Protein AF-A0A920F1K7-F1 (afdb_monomer)

Foldseek 3Di:
DADQLFDFDKDKDWDWDWDQDPNDIDIDIDIDIDGHHCQVVDDVSDDDFDKDKDWDDDPQQKIKMKIKTPWDDDPQKTKIKTKIWIKHFPVVVVPPSVPDPDTDIDIDMDMDMDMDGRPVVVPPPPD

Secondary structure (DSSP, 8-state):
--STTSPSS-EEEEEEEEEEETTEEEEEEEEEEE---STTTSGGGS-----EEEEEE-STTEEEEEEEEEEEEETTEEEEEEEEEEEEE-GGGGGGGGGSS---EEEEEEEEEEEEE-TTTSSTT--

Mean predicted aligned error: 11.22 Å

pLDDT: mean 81.96, std 12.65, range [38.66, 97.12]

Structure (mmCIF, N/CA/C/O backbone):
data_AF-A0A920F1K7-F1
#
_entry.id   AF-A0A920F1K7-F1
#
loop_
_atom_site.group_PDB
_atom_site.id
_atom_site.type_symbol
_atom_site.label_atom_id
_atom_site.label_alt_id
_atom_site.label_comp_id
_atom_site.label_asym_id
_atom_site.label_entity_id
_atom_site.label_seq_id
_atom_site.pdbx_PDB_ins_code
_atom_site.Cartn_x
_atom_site.Cartn_y
_atom_site.Cartn_z
_atom_site.occupancy
_atom_site.B_iso_or_equiv
_atom_site.auth_seq_id
_atom_site.auth_comp_id
_atom_si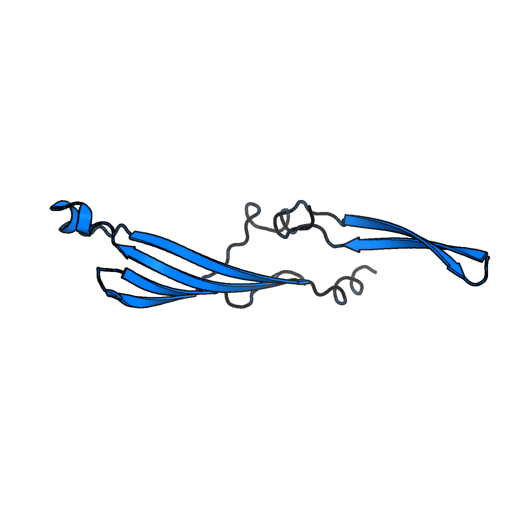te.auth_asym_id
_atom_site.auth_atom_id
_atom_site.pdbx_PDB_model_num
ATOM 1 N N . MET A 1 1 ? 5.534 -12.270 -17.330 1.00 50.44 1 MET A N 1
ATOM 2 C CA . MET A 1 1 ? 4.761 -11.004 -17.348 1.00 50.44 1 MET A CA 1
ATOM 3 C C . MET A 1 1 ? 5.627 -9.931 -16.711 1.00 50.44 1 MET A C 1
ATOM 5 O O . MET A 1 1 ? 6.193 -10.232 -15.667 1.00 50.44 1 MET A O 1
ATOM 9 N N . PRO A 1 2 ? 5.739 -8.725 -17.297 1.00 60.84 2 PRO A N 1
ATOM 10 C CA . PRO A 1 2 ? 6.487 -7.601 -16.727 1.00 60.84 2 PRO A CA 1
ATOM 11 C C . PRO A 1 2 ? 5.751 -7.046 -15.506 1.00 60.84 2 PRO A C 1
ATOM 13 O O . PRO A 1 2 ? 5.001 -6.079 -15.586 1.00 60.84 2 PRO A O 1
ATOM 16 N N . THR A 1 3 ? 5.900 -7.713 -14.369 1.00 71.19 3 THR A N 1
ATOM 17 C CA . THR A 1 3 ? 5.442 -7.225 -13.068 1.00 71.19 3 THR A CA 1
ATOM 18 C C . THR A 1 3 ? 6.563 -7.444 -12.063 1.00 71.19 3 THR A C 1
ATOM 20 O O . THR A 1 3 ? 7.394 -8.319 -12.265 1.00 71.19 3 THR A O 1
ATOM 23 N N . VAL A 1 4 ? 6.574 -6.705 -10.953 1.00 66.19 4 VAL A N 1
ATOM 24 C CA . VAL A 1 4 ? 7.575 -6.878 -9.875 1.00 66.19 4 VAL A CA 1
ATOM 25 C C . VAL A 1 4 ? 7.645 -8.320 -9.376 1.00 66.19 4 VAL A C 1
ATOM 27 O O . VAL A 1 4 ? 8.718 -8.813 -9.061 1.00 66.19 4 VAL A O 1
ATOM 30 N N . PHE A 1 5 ? 6.504 -9.007 -9.344 1.00 74.75 5 PHE A N 1
ATOM 31 C CA . PHE A 1 5 ? 6.394 -10.408 -8.929 1.00 74.75 5 PHE A CA 1
ATOM 32 C C . PHE A 1 5 ? 6.529 -11.395 -10.100 1.00 74.75 5 PHE A C 1
ATOM 34 O O . PHE A 1 5 ? 6.303 -12.596 -9.941 1.00 74.75 5 PHE A O 1
ATOM 41 N N . GLY A 1 6 ? 6.833 -10.882 -11.290 1.00 73.31 6 GLY A N 1
ATOM 42 C CA . GLY A 1 6 ? 7.123 -11.650 -12.485 1.00 73.31 6 GLY A CA 1
ATOM 43 C C . GLY A 1 6 ? 8.510 -12.275 -12.423 1.00 73.31 6 GLY A C 1
ATOM 44 O O . GLY A 1 6 ? 9.362 -11.874 -11.637 1.00 73.31 6 GLY A O 1
ATOM 45 N N . GLU A 1 7 ? 8.713 -13.283 -13.256 1.00 76.38 7 GLU A N 1
ATOM 46 C CA . GLU A 1 7 ? 10.007 -13.937 -13.438 1.00 76.38 7 GLU A CA 1
ATOM 47 C C . GLU A 1 7 ? 11.071 -12.933 -13.910 1.00 76.38 7 GLU A C 1
ATOM 49 O O . GLU A 1 7 ? 10.743 -11.977 -14.629 1.00 76.38 7 GLU A O 1
ATOM 54 N N . GLY A 1 8 ? 12.313 -13.133 -13.464 1.00 71.56 8 GLY A N 1
ATOM 55 C CA . GLY A 1 8 ? 13.449 -12.324 -13.885 1.00 71.56 8 GLY A CA 1
ATOM 56 C C . GLY A 1 8 ? 13.766 -12.476 -15.372 1.00 71.56 8 GLY A C 1
ATOM 57 O O . GLY A 1 8 ? 13.297 -13.395 -16.044 1.00 71.56 8 GLY A O 1
ATOM 58 N N . GLY A 1 9 ? 14.584 -11.555 -15.880 1.00 71.94 9 GLY A N 1
ATOM 59 C CA . GLY A 1 9 ? 15.065 -11.553 -17.263 1.00 71.94 9 GLY A CA 1
ATOM 60 C C . GLY A 1 9 ? 14.439 -10.467 -18.139 1.00 71.94 9 GLY A C 1
ATOM 61 O O . GLY A 1 9 ? 13.240 -10.195 -18.072 1.00 71.94 9 GLY A O 1
ATOM 62 N N . ASP A 1 10 ? 15.279 -9.844 -18.965 1.00 73.69 10 ASP A N 1
ATOM 63 C CA . ASP A 1 10 ? 14.874 -8.782 -19.886 1.00 73.69 10 ASP A CA 1
ATOM 64 C C . ASP A 1 10 ? 13.771 -9.288 -20.833 1.00 73.69 10 ASP A C 1
ATOM 66 O O . ASP A 1 10 ? 13.890 -10.340 -21.466 1.00 73.69 10 ASP A O 1
ATOM 70 N N . GLN A 1 11 ? 12.675 -8.535 -20.927 1.00 75.88 11 GLN A N 1
ATOM 71 C CA . GLN A 1 11 ? 11.590 -8.794 -21.866 1.00 75.88 11 GLN A CA 1
ATOM 72 C C . GLN A 1 11 ? 11.723 -7.866 -23.065 1.00 75.88 11 GLN A C 1
ATOM 74 O O . GLN A 1 11 ? 11.770 -6.646 -22.937 1.00 75.88 11 GLN A O 1
ATOM 79 N N . GLU A 1 12 ? 11.742 -8.457 -24.251 1.00 84.19 12 GLU A N 1
ATOM 80 C CA . GLU A 1 12 ? 11.958 -7.734 -25.496 1.00 84.19 12 GLU A CA 1
ATOM 81 C C . GLU A 1 12 ? 10.639 -7.616 -26.263 1.00 84.19 12 GLU A C 1
ATOM 83 O O . GLU A 1 12 ? 10.012 -8.620 -26.606 1.00 84.19 12 GLU A O 1
ATOM 88 N N . LEU A 1 13 ? 10.213 -6.385 -26.550 1.00 81.75 13 LEU A N 1
ATOM 89 C CA . LEU A 1 13 ? 9.110 -6.112 -27.468 1.00 81.75 13 LEU A CA 1
ATOM 90 C C . LEU A 1 13 ? 9.681 -5.706 -28.825 1.00 81.75 13 LEU A C 1
ATOM 92 O O . LEU A 1 13 ? 10.248 -4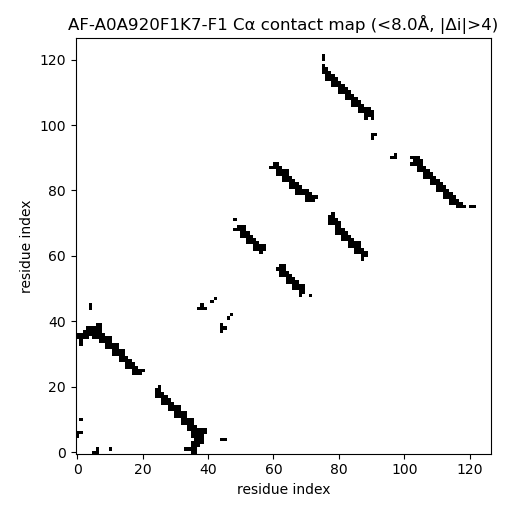.624 -28.981 1.00 81.75 13 LEU A O 1
ATOM 96 N N . ASN A 1 14 ? 9.505 -6.578 -29.815 1.00 89.44 14 ASN A N 1
ATOM 97 C CA . ASN A 1 14 ? 9.797 -6.265 -31.209 1.00 89.44 14 ASN A CA 1
ATOM 98 C C . ASN A 1 14 ? 8.580 -5.564 -31.819 1.00 89.44 14 ASN A C 1
ATOM 100 O O . ASN A 1 14 ? 7.465 -6.081 -31.730 1.00 89.44 14 ASN A O 1
ATOM 104 N N . PHE A 1 15 ? 8.785 -4.406 -32.439 1.00 87.88 15 PHE A N 1
ATOM 105 C CA . PHE A 1 15 ? 7.736 -3.681 -33.149 1.00 87.88 15 PHE A CA 1
ATOM 106 C C . PHE A 1 15 ? 8.126 -3.492 -34.612 1.00 87.88 15 PHE A C 1
ATOM 108 O O . PHE A 1 15 ? 9.294 -3.273 -34.930 1.00 87.88 15 PHE A O 1
ATOM 115 N N . ALA A 1 16 ? 7.131 -3.574 -35.491 1.00 90.00 16 ALA A N 1
ATOM 116 C CA . ALA A 1 16 ? 7.258 -3.241 -36.898 1.00 90.00 16 ALA A CA 1
ATOM 117 C C . ALA A 1 16 ? 5.988 -2.512 -37.349 1.00 90.00 16 ALA A C 1
ATOM 119 O O . ALA A 1 16 ? 4.884 -2.986 -37.074 1.00 90.00 16 ALA A O 1
ATOM 120 N N . PHE A 1 17 ? 6.133 -1.364 -38.002 1.00 87.25 17 PHE A N 1
ATOM 121 C CA . PHE A 1 17 ? 5.026 -0.637 -38.618 1.00 87.25 17 PHE A CA 1
ATOM 122 C C . PHE A 1 17 ? 5.475 -0.001 -39.931 1.00 87.25 17 PHE A C 1
ATOM 124 O O . PHE A 1 17 ? 6.627 0.403 -40.066 1.00 87.25 17 PHE A O 1
ATOM 131 N N . SER A 1 18 ? 4.550 0.093 -40.879 1.00 89.19 18 SER A N 1
ATOM 132 C CA . SER A 1 18 ? 4.804 0.627 -42.216 1.00 89.19 18 SER A CA 1
ATOM 133 C C . SER A 1 18 ? 3.954 1.872 -42.431 1.00 89.19 18 SER A C 1
ATOM 135 O O . SER A 1 18 ? 2.753 1.863 -42.149 1.00 89.19 18 SER A O 1
ATOM 137 N N . GLU A 1 19 ? 4.564 2.946 -42.920 1.00 88.94 19 GLU A N 1
ATOM 138 C CA . GLU A 1 19 ? 3.886 4.203 -43.236 1.00 88.94 19 GLU A CA 1
ATOM 139 C C . GLU A 1 19 ? 4.096 4.555 -44.712 1.00 88.94 19 GLU A C 1
ATOM 141 O O . GLU A 1 19 ? 5.198 4.443 -45.245 1.00 88.94 19 GLU A O 1
ATOM 146 N N . SER A 1 20 ? 3.029 4.980 -45.390 1.00 85.31 20 SER A N 1
ATOM 147 C CA . SER A 1 20 ? 3.108 5.467 -46.768 1.00 85.31 20 SER A CA 1
ATOM 148 C C . SER A 1 20 ? 3.289 6.982 -46.785 1.00 85.31 20 SER A C 1
ATOM 150 O O . SER A 1 20 ? 2.338 7.723 -46.533 1.00 85.31 20 SER A O 1
ATOM 152 N N . VAL A 1 21 ? 4.484 7.454 -47.148 1.00 84.62 21 VAL A N 1
ATOM 153 C CA . VAL A 1 21 ? 4.784 8.887 -47.293 1.00 84.62 21 VAL A CA 1
ATOM 154 C C . VAL A 1 21 ? 5.007 9.193 -48.772 1.00 84.62 21 VAL A C 1
ATOM 156 O O . VAL A 1 21 ? 5.937 8.690 -49.397 1.00 84.62 21 VAL A O 1
ATOM 159 N N . SER A 1 22 ? 4.129 10.010 -49.362 1.00 83.62 22 SER A N 1
ATOM 160 C CA . SER A 1 22 ? 4.191 10.394 -50.785 1.00 83.62 22 SER A CA 1
ATOM 161 C C . SER A 1 22 ? 4.222 9.211 -51.771 1.00 83.62 22 SER A C 1
ATOM 163 O O . SER A 1 22 ? 4.877 9.284 -52.807 1.00 83.62 22 SER A O 1
ATOM 165 N N . GLY A 1 23 ? 3.514 8.119 -51.463 1.00 81.06 23 GLY A N 1
ATOM 166 C CA . GLY A 1 23 ? 3.426 6.934 -52.330 1.00 81.06 23 GLY A CA 1
ATOM 167 C C . GLY A 1 23 ? 4.602 5.957 -52.218 1.00 81.06 23 GLY A C 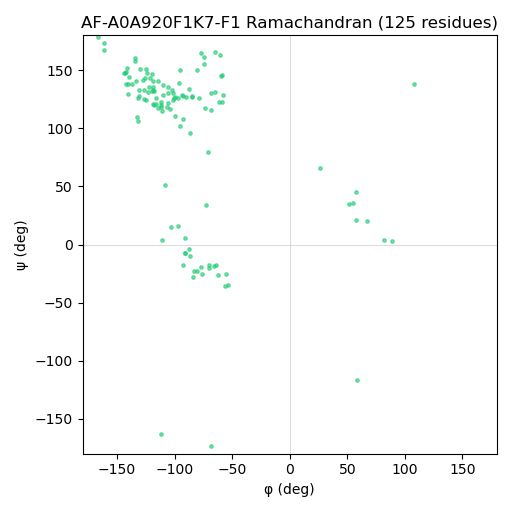1
ATOM 168 O O . GLY A 1 23 ? 4.622 4.966 -52.943 1.00 81.06 23 GLY A O 1
ATOM 169 N N . TYR A 1 24 ? 5.547 6.212 -51.311 1.00 83.12 24 TYR A N 1
ATOM 170 C CA . TYR A 1 24 ? 6.598 5.272 -50.928 1.00 83.12 24 TYR A CA 1
ATOM 171 C C . TYR A 1 24 ? 6.237 4.619 -49.593 1.00 83.12 24 TYR A C 1
ATOM 173 O O . TYR A 1 24 ? 5.904 5.324 -48.639 1.00 83.12 24 TYR A O 1
ATOM 181 N N . GLU A 1 25 ? 6.310 3.289 -49.524 1.00 84.56 25 GLU A N 1
ATOM 182 C CA . GLU A 1 25 ? 6.206 2.553 -48.263 1.00 84.56 25 GLU A CA 1
ATOM 183 C C . GLU A 1 25 ? 7.538 2.628 -47.518 1.00 84.56 25 GLU A C 1
ATOM 185 O O . GLU A 1 25 ? 8.596 2.318 -48.071 1.00 84.56 25 GLU A O 1
ATOM 190 N N . ILE A 1 26 ? 7.481 3.0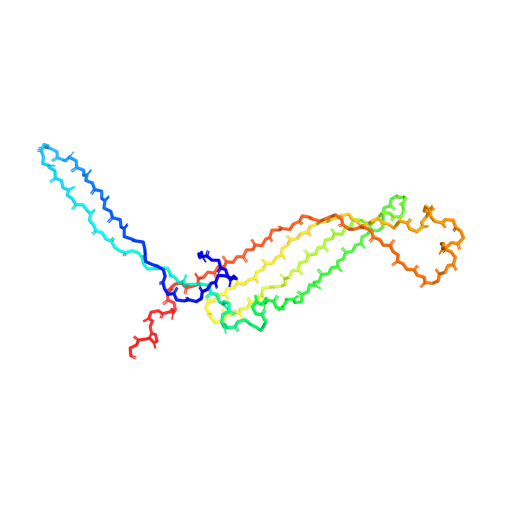77 -46.268 1.00 88.31 26 ILE A N 1
ATOM 191 C CA . ILE A 1 26 ? 8.619 3.113 -45.359 1.00 88.31 26 ILE A CA 1
ATOM 192 C C . ILE A 1 26 ? 8.317 2.173 -44.200 1.00 88.31 26 ILE A C 1
ATOM 194 O O . ILE A 1 26 ? 7.341 2.369 -43.475 1.00 88.31 26 ILE A O 1
ATOM 198 N N . ASP A 1 27 ? 9.182 1.180 -44.018 1.00 89.81 27 ASP A N 1
ATOM 199 C CA . ASP A 1 27 ? 9.107 0.230 -42.914 1.00 89.81 27 ASP A CA 1
ATOM 200 C C . ASP A 1 27 ? 9.973 0.694 -41.742 1.00 89.81 27 ASP A C 1
ATOM 202 O O . ASP A 1 27 ? 11.170 0.960 -41.881 1.00 89.81 27 ASP A O 1
ATOM 206 N N . TYR A 1 28 ? 9.374 0.729 -40.557 1.00 87.31 28 TYR A N 1
ATOM 207 C CA . TYR A 1 28 ? 10.051 0.969 -39.294 1.00 87.31 28 TYR A CA 1
ATOM 208 C C . TYR A 1 28 ? 10.018 -0.311 -38.478 1.00 87.31 28 TYR A C 1
ATOM 210 O O . TYR A 1 28 ? 8.945 -0.802 -38.134 1.00 87.31 28 TYR A O 1
ATOM 218 N N . ALA A 1 29 ? 11.189 -0.839 -38.132 1.00 89.75 29 ALA A N 1
ATOM 219 C CA . ALA A 1 29 ? 11.318 -1.965 -37.221 1.00 89.75 29 ALA A CA 1
ATOM 220 C C . ALA A 1 29 ? 12.300 -1.624 -36.103 1.00 89.75 29 ALA A C 1
ATOM 222 O O . ALA A 1 29 ? 13.324 -0.976 -36.327 1.00 89.75 29 ALA A O 1
ATOM 223 N N . GLY A 1 30 ? 11.988 -2.069 -34.893 1.00 86.25 30 GLY A N 1
ATOM 224 C CA . GLY A 1 30 ? 12.816 -1.813 -33.730 1.00 86.25 30 GLY A CA 1
ATOM 225 C C . GLY A 1 30 ? 12.519 -2.769 -32.591 1.00 86.25 30 GLY A C 1
ATOM 226 O O . GLY A 1 30 ? 11.598 -3.587 -32.633 1.00 86.25 30 GLY A O 1
ATOM 227 N N . LYS A 1 31 ? 13.348 -2.659 -31.560 1.00 88.06 31 LYS A N 1
ATOM 228 C CA . LYS A 1 31 ? 13.313 -3.516 -30.385 1.00 88.06 31 LYS A CA 1
ATOM 229 C C . LYS A 1 31 ? 13.341 -2.648 -29.139 1.00 88.06 31 LYS A C 1
ATOM 231 O O . LYS A 1 31 ? 14.214 -1.794 -29.000 1.00 88.06 31 LYS A O 1
ATOM 236 N N . LEU A 1 32 ? 12.394 -2.882 -28.240 1.00 81.19 32 LEU A N 1
ATOM 237 C CA . LEU A 1 32 ? 12.306 -2.222 -26.947 1.00 81.19 32 LEU A CA 1
ATOM 238 C C . LEU A 1 32 ? 12.589 -3.249 -25.849 1.00 81.19 32 LEU A C 1
ATOM 240 O O . LEU A 1 32 ? 11.876 -4.245 -25.744 1.00 81.19 32 LEU A O 1
ATOM 244 N N . SER A 1 33 ? 13.647 -3.024 -25.069 1.00 79.81 33 SER A N 1
ATOM 245 C CA . SER A 1 33 ? 13.997 -3.879 -23.932 1.00 79.81 33 SER A CA 1
ATOM 246 C C . SER A 1 33 ? 13.374 -3.326 -22.656 1.00 79.81 33 SER A C 1
ATOM 248 O O . SER A 1 33 ? 13.549 -2.148 -22.338 1.00 79.81 33 SER A O 1
ATOM 250 N N . PHE A 1 34 ? 12.652 -4.176 -21.936 1.00 75.88 34 PHE A N 1
ATOM 251 C CA . PHE A 1 34 ? 12.089 -3.885 -20.627 1.00 75.88 34 PHE A CA 1
ATOM 252 C C . PHE A 1 34 ? 12.756 -4.768 -19.580 1.00 75.88 34 PHE A C 1
ATOM 254 O O . PHE A 1 34 ? 12.947 -5.958 -19.839 1.00 75.88 34 PHE A O 1
ATOM 261 N N . PRO A 1 35 ? 13.041 -4.239 -18.382 1.00 71.88 35 PRO A N 1
ATOM 262 C CA . PRO A 1 35 ? 13.464 -5.086 -17.280 1.00 71.88 35 PRO A CA 1
ATOM 263 C C . PRO A 1 35 ? 12.383 -6.132 -16.956 1.00 71.88 35 PRO A C 1
ATOM 265 O O . PRO A 1 35 ? 11.176 -5.884 -17.088 1.00 71.88 35 PRO A O 1
ATOM 268 N N . GLY A 1 36 ? 12.834 -7.319 -16.556 1.00 77.88 36 GLY A N 1
ATOM 269 C CA . GLY A 1 36 ? 11.986 -8.392 -16.038 1.00 77.88 36 GLY A CA 1
ATOM 270 C C . GLY A 1 36 ? 11.368 -8.074 -14.678 1.00 77.88 36 GLY A C 1
ATOM 271 O O . GLY A 1 36 ? 11.475 -6.963 -14.158 1.00 77.88 36 GLY A O 1
ATOM 272 N N . GLY A 1 37 ? 10.696 -9.063 -14.089 1.00 75.69 37 GLY A N 1
ATOM 273 C CA . GLY A 1 37 ? 10.274 -8.960 -12.694 1.00 75.69 37 GLY A CA 1
ATOM 274 C C . GLY A 1 37 ? 11.425 -9.207 -11.718 1.00 75.69 37 GLY A C 1
ATOM 275 O O . GLY A 1 37 ? 12.462 -9.739 -12.091 1.00 75.69 37 GLY A O 1
ATOM 276 N N . LEU A 1 38 ? 11.236 -8.832 -10.453 1.00 75.81 38 LEU A N 1
ATOM 277 C CA . LEU A 1 38 ? 12.253 -8.933 -9.395 1.00 75.81 38 LEU A CA 1
ATOM 278 C C . LEU A 1 38 ? 12.079 -10.203 -8.547 1.00 75.81 38 LEU A C 1
ATOM 280 O O . LEU A 1 38 ? 12.590 -10.292 -7.435 1.00 75.81 3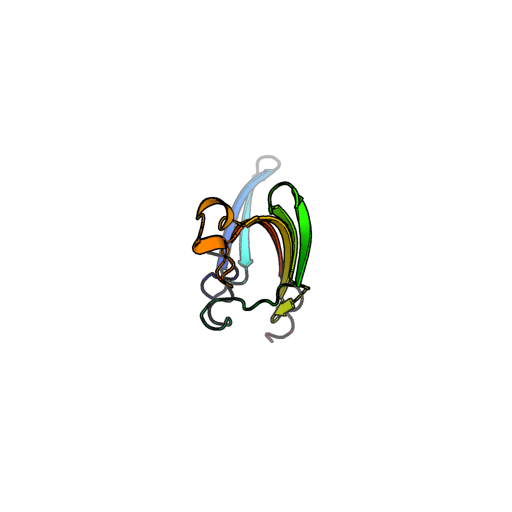8 LEU A O 1
ATOM 284 N N . LYS A 1 39 ? 11.308 -11.193 -9.012 1.00 78.19 39 LYS A N 1
ATOM 285 C CA . LYS A 1 39 ? 10.929 -12.361 -8.200 1.00 78.19 39 LYS A CA 1
ATOM 286 C C . LYS A 1 39 ? 12.130 -13.123 -7.632 1.00 78.19 39 LYS A C 1
ATOM 288 O O . LYS A 1 39 ? 12.032 -13.603 -6.506 1.00 78.19 39 LYS A O 1
ATOM 293 N N . ASP A 1 40 ? 13.224 -13.211 -8.384 1.00 80.06 40 ASP A N 1
ATOM 294 C CA . ASP A 1 40 ? 14.441 -13.927 -7.977 1.00 80.06 40 ASP A CA 1
ATOM 295 C C . ASP A 1 40 ? 15.290 -13.131 -6.967 1.00 80.06 40 ASP A C 1
ATOM 297 O O . ASP A 1 40 ? 16.075 -13.711 -6.219 1.00 80.06 40 ASP A O 1
ATOM 301 N N . GLU A 1 41 ? 15.085 -11.814 -6.895 1.00 76.25 41 GLU A N 1
ATOM 302 C CA . GLU A 1 41 ? 15.750 -10.891 -5.964 1.00 76.25 41 GLU A CA 1
ATOM 303 C C . GLU A 1 41 ? 14.934 -10.683 -4.674 1.00 76.25 41 GLU A C 1
ATOM 305 O O . GLU A 1 41 ? 15.449 -10.231 -3.649 1.00 76.25 41 GLU A O 1
ATOM 310 N N . LEU A 1 42 ? 13.646 -11.035 -4.698 1.00 75.88 42 LEU A N 1
ATOM 311 C CA . LEU A 1 42 ? 12.729 -10.871 -3.578 1.00 75.88 42 LEU A CA 1
ATOM 312 C C . LEU A 1 42 ? 12.754 -12.079 -2.624 1.00 75.88 42 LEU A C 1
ATOM 314 O O . LEU A 1 42 ? 12.598 -13.226 -3.057 1.00 75.88 42 LEU A O 1
ATOM 318 N N . PRO A 1 43 ? 12.826 -11.862 -1.295 1.00 74.50 43 PRO A N 1
ATOM 319 C CA . PRO A 1 43 ? 12.719 -12.948 -0.331 1.00 74.50 43 PRO A CA 1
ATOM 320 C C . PRO A 1 43 ? 11.346 -13.623 -0.451 1.00 74.50 43 PRO A C 1
ATOM 322 O O . PRO A 1 43 ? 10.292 -12.990 -0.338 1.00 74.50 43 PRO A O 1
ATOM 325 N N . PHE A 1 44 ? 11.362 -14.933 -0.706 1.00 79.81 44 PHE A N 1
ATOM 326 C CA . PHE A 1 44 ? 10.167 -15.745 -0.968 1.00 79.81 44 PHE A CA 1
ATOM 327 C C . PHE A 1 44 ? 9.319 -15.265 -2.165 1.00 79.81 44 PHE A C 1
ATOM 329 O O . PHE A 1 44 ? 8.131 -15.578 -2.237 1.00 79.81 44 PHE A O 1
ATOM 336 N N . GLY A 1 45 ? 9.897 -14.494 -3.098 1.00 73.81 45 GLY A N 1
ATOM 337 C CA . GLY A 1 45 ? 9.161 -13.902 -4.220 1.00 73.81 45 GLY A CA 1
ATOM 338 C C . GLY A 1 45 ? 8.142 -12.841 -3.790 1.00 73.81 45 GLY A C 1
ATOM 339 O O . GLY A 1 45 ? 7.198 -12.553 -4.526 1.00 73.81 45 GLY A O 1
ATOM 340 N N . THR A 1 46 ? 8.300 -12.281 -2.588 1.00 76.06 46 THR A N 1
ATOM 341 C CA . THR A 1 46 ? 7.415 -11.256 -2.023 1.00 76.06 46 THR A CA 1
ATOM 342 C C . THR A 1 46 ? 8.204 -10.028 -1.615 1.00 76.06 46 THR A C 1
ATOM 344 O O . THR A 1 46 ? 9.365 -10.126 -1.231 1.00 76.06 46 THR A O 1
ATOM 347 N N . LEU A 1 47 ? 7.560 -8.863 -1.667 1.00 77.56 47 LEU A N 1
ATOM 348 C CA . LEU A 1 47 ? 8.155 -7.627 -1.190 1.00 77.56 47 LEU A CA 1
ATOM 349 C C . LEU A 1 47 ? 7.711 -7.373 0.257 1.00 77.56 47 LEU A C 1
ATOM 351 O O . LEU A 1 47 ? 6.572 -6.937 0.462 1.00 77.56 47 LEU A O 1
ATOM 355 N N . PRO A 1 48 ? 8.558 -7.640 1.270 1.00 78.88 48 PRO A N 1
ATOM 356 C CA . PRO A 1 48 ? 8.261 -7.232 2.632 1.00 78.88 48 PRO A CA 1
ATOM 357 C C . PRO A 1 48 ? 8.332 -5.707 2.710 1.00 78.88 48 PRO A C 1
ATOM 359 O O . PRO A 1 48 ? 9.384 -5.107 2.507 1.00 78.88 48 PRO A O 1
ATOM 362 N N . ALA A 1 49 ? 7.200 -5.077 3.004 1.00 84.56 49 ALA A N 1
ATOM 363 C CA . ALA A 1 49 ? 7.095 -3.629 3.081 1.00 84.56 49 ALA A CA 1
ATOM 364 C C . ALA A 1 49 ? 6.488 -3.209 4.427 1.00 84.56 49 ALA A C 1
ATOM 366 O O . ALA A 1 49 ? 5.396 -3.678 4.768 1.00 84.56 49 ALA A O 1
ATOM 367 N N . PRO A 1 50 ? 7.149 -2.328 5.203 1.00 88.06 50 PRO A N 1
ATOM 368 C CA . PRO A 1 50 ? 6.547 -1.774 6.405 1.00 88.06 50 PRO A CA 1
ATOM 369 C C . PRO A 1 50 ? 5.342 -0.911 6.030 1.00 88.06 50 PRO A C 1
ATOM 371 O O . PRO A 1 50 ? 5.426 -0.046 5.159 1.00 88.06 50 PRO A O 1
ATOM 374 N N . ILE A 1 51 ? 4.219 -1.126 6.711 1.00 92.50 51 ILE A N 1
ATOM 375 C CA . ILE A 1 51 ? 3.006 -0.332 6.532 1.00 92.50 51 ILE A CA 1
ATOM 376 C C . ILE A 1 51 ? 2.761 0.528 7.766 1.00 92.50 51 ILE A C 1
ATOM 378 O O . ILE A 1 51 ? 2.739 0.037 8.894 1.00 92.50 51 ILE A O 1
ATOM 382 N N . ILE A 1 52 ? 2.560 1.821 7.547 1.00 95.00 52 ILE A N 1
ATOM 383 C CA . ILE A 1 52 ? 2.109 2.756 8.572 1.00 95.00 52 ILE A CA 1
ATOM 384 C C . ILE A 1 52 ? 0.600 2.902 8.402 1.00 95.00 52 ILE A C 1
ATOM 386 O O . ILE A 1 52 ? 0.116 3.194 7.307 1.00 95.00 52 ILE A O 1
ATOM 390 N N . GLN A 1 53 ? -0.154 2.685 9.478 1.00 94.56 53 GLN A N 1
ATOM 391 C CA . GLN A 1 53 ? -1.611 2.745 9.464 1.00 94.56 53 GLN A CA 1
ATOM 392 C C . GLN A 1 53 ? -2.119 3.615 10.611 1.00 94.56 53 GLN A C 1
ATOM 394 O O . GLN A 1 53 ? -1.711 3.447 11.757 1.00 94.56 53 GLN A O 1
ATOM 399 N N . ALA A 1 54 ? -3.041 4.516 10.291 1.00 96.31 54 ALA A N 1
ATOM 400 C CA . ALA A 1 54 ? -3.763 5.330 11.256 1.00 96.31 54 ALA A CA 1
ATOM 401 C C . ALA A 1 54 ? -5.264 5.149 11.029 1.00 96.31 54 ALA A C 1
ATOM 403 O O . ALA A 1 54 ? -5.713 5.010 9.890 1.00 96.31 54 ALA A O 1
ATOM 404 N N . SER A 1 55 ? -6.044 5.136 12.105 1.00 95.44 55 SER A N 1
ATOM 405 C CA . SER A 1 55 ? -7.492 4.984 12.017 1.00 95.44 55 SER A CA 1
ATOM 406 C C . SER A 1 55 ? -8.217 5.841 13.039 1.00 95.44 55 SER A C 1
ATOM 408 O O . SER A 1 55 ? -7.712 6.068 14.136 1.00 95.44 55 SER A O 1
ATOM 410 N N . VAL A 1 56 ? -9.412 6.288 12.670 1.00 96.19 56 VAL A N 1
ATOM 411 C CA . VAL A 1 56 ? -10.332 7.026 13.532 1.00 96.19 56 VAL A CA 1
ATOM 412 C C . VAL A 1 56 ? -11.623 6.231 13.682 1.00 96.19 56 VAL A C 1
ATOM 414 O O . VAL A 1 56 ? -12.170 5.744 12.690 1.00 96.19 56 VAL A O 1
ATOM 417 N N . GLY A 1 57 ? -12.091 6.099 14.921 1.00 94.12 57 GLY A N 1
ATOM 418 C CA . GLY A 1 57 ? -13.355 5.437 15.226 1.00 94.12 57 GLY A CA 1
ATOM 419 C C . GLY A 1 57 ? -14.548 6.235 14.713 1.00 94.12 57 GLY A C 1
ATOM 420 O O . GLY A 1 57 ? -14.650 7.441 14.942 1.00 94.12 57 GLY A O 1
ATOM 421 N N . ALA A 1 58 ? -15.438 5.549 14.010 1.00 91.19 58 ALA A N 1
ATOM 422 C CA . ALA A 1 58 ? -16.735 6.022 13.551 1.00 91.19 58 ALA A CA 1
ATOM 423 C C . ALA A 1 58 ? -17.860 5.280 14.304 1.00 91.19 58 ALA A C 1
ATOM 425 O O . ALA A 1 58 ? -17.657 4.710 15.374 1.00 91.19 58 ALA A O 1
ATOM 426 N N . VAL A 1 59 ? -19.085 5.333 13.778 1.00 90.38 59 VAL A N 1
ATOM 427 C CA . VAL A 1 59 ? -20.263 4.705 14.397 1.00 90.38 59 VAL A CA 1
ATOM 428 C C . VAL A 1 59 ? -20.265 3.178 14.225 1.00 90.38 59 VAL A C 1
ATOM 430 O O . VAL A 1 59 ? -19.702 2.654 13.264 1.00 90.38 59 VAL A O 1
ATOM 433 N N . PHE A 1 60 ? -20.946 2.468 15.133 1.00 87.12 60 PHE A N 1
ATOM 434 C CA . PHE A 1 60 ? -21.141 1.007 15.089 1.00 87.12 60 PHE A CA 1
ATOM 435 C C . PHE A 1 60 ? -19.836 0.192 15.061 1.00 87.12 60 PHE A C 1
ATOM 437 O O . PHE A 1 60 ? -19.696 -0.706 14.232 1.00 87.12 60 PHE A O 1
ATOM 444 N N . ASP A 1 61 ? -18.863 0.544 15.907 1.00 88.50 61 ASP A N 1
ATOM 445 C CA . ASP A 1 61 ? -17.553 -0.128 15.995 1.00 88.50 61 ASP A CA 1
ATOM 446 C C . ASP A 1 61 ? -16.835 -0.266 14.641 1.00 88.50 61 ASP A C 1
ATOM 448 O O . ASP A 1 61 ? -16.159 -1.257 14.338 1.00 88.50 61 ASP A O 1
ATOM 452 N N . THR A 1 62 ? -17.019 0.750 13.797 1.00 94.00 62 THR A N 1
ATOM 453 C CA . THR A 1 62 ? -16.363 0.871 12.499 1.00 94.00 62 THR A CA 1
ATOM 454 C C . THR A 1 62 ? -15.289 1.935 12.586 1.00 94.00 62 THR A C 1
ATOM 456 O O . THR A 1 62 ? -15.575 3.050 12.990 1.00 94.00 62 THR A O 1
ATOM 459 N N . ASP A 1 63 ? -14.083 1.637 12.130 1.00 95.44 63 ASP A N 1
ATOM 460 C CA . ASP A 1 63 ? -12.995 2.593 12.002 1.00 95.44 63 ASP A CA 1
ATOM 461 C C . ASP A 1 63 ? -12.784 2.959 10.532 1.00 95.44 63 ASP A C 1
ATOM 463 O O . ASP A 1 63 ? -12.700 2.083 9.663 1.00 95.44 63 ASP A O 1
ATOM 467 N N . VAL A 1 64 ? -12.606 4.249 10.257 1.00 96.31 64 VAL A N 1
ATOM 468 C CA . VAL A 1 64 ? -12.042 4.714 8.986 1.00 96.31 64 VAL A CA 1
ATOM 469 C C . VAL A 1 64 ? -10.528 4.686 9.117 1.00 96.31 64 VAL A C 1
ATOM 471 O O . VAL A 1 64 ? -9.974 5.256 10.056 1.00 96.31 64 VAL A O 1
ATOM 474 N N .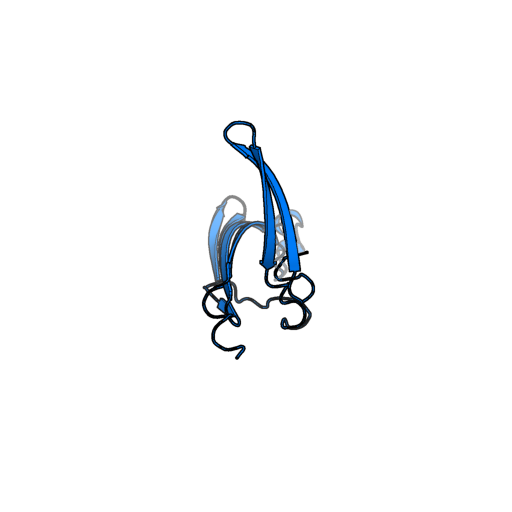 LEU A 1 65 ? -9.848 4.031 8.182 1.00 96.44 65 LEU A N 1
ATOM 475 C CA . LEU A 1 65 ? -8.397 3.882 8.199 1.00 96.44 65 LEU A CA 1
ATOM 476 C C . LEU A 1 65 ? -7.747 4.495 6.964 1.00 96.44 65 LEU A C 1
ATOM 478 O O . LEU A 1 65 ? -8.277 4.432 5.855 1.00 96.44 65 LEU A O 1
ATOM 482 N N . VAL A 1 66 ? -6.548 5.020 7.167 1.00 96.94 66 VAL A N 1
ATOM 483 C CA . VAL A 1 66 ? -5.586 5.344 6.119 1.00 96.94 66 VAL A CA 1
ATOM 484 C C . VAL A 1 66 ? -4.335 4.515 6.357 1.00 96.94 66 VAL A C 1
ATOM 486 O O . VAL A 1 66 ? -3.925 4.292 7.498 1.00 96.94 66 VAL A O 1
ATOM 489 N N . ARG A 1 67 ? -3.734 4.022 5.279 1.00 95.00 67 ARG A N 1
ATOM 490 C CA . ARG A 1 67 ? -2.527 3.201 5.343 1.00 95.00 67 ARG A CA 1
ATOM 491 C C . ARG A 1 67 ? -1.580 3.574 4.219 1.00 95.00 67 ARG A C 1
ATOM 493 O O . ARG A 1 67 ? -2.019 3.785 3.089 1.00 95.00 67 ARG A O 1
ATOM 500 N N . PHE A 1 68 ? -0.295 3.651 4.518 1.00 95.38 68 PHE A N 1
ATOM 501 C CA . PHE A 1 68 ? 0.716 3.939 3.516 1.00 95.38 68 PHE A CA 1
ATOM 502 C C . PHE A 1 68 ? 1.998 3.161 3.782 1.00 95.38 68 PHE A C 1
ATOM 504 O O . PHE A 1 68 ? 2.355 2.880 4.924 1.00 95.38 68 PHE A O 1
ATOM 511 N N . VAL A 1 69 ? 2.675 2.804 2.701 1.00 93.81 69 VAL A N 1
ATOM 512 C CA . VAL A 1 69 ? 4.042 2.294 2.720 1.00 93.81 69 VAL A CA 1
ATOM 513 C C . VAL A 1 69 ? 4.929 3.467 2.302 1.00 93.81 69 VAL A C 1
ATOM 515 O O . VAL A 1 69 ? 4.658 4.053 1.246 1.00 93.81 69 VAL A O 1
ATOM 518 N N . PRO A 1 70 ? 5.928 3.857 3.116 1.00 89.75 70 PRO A N 1
ATOM 519 C CA . PRO A 1 70 ? 6.879 4.898 2.733 1.00 89.75 70 PRO A CA 1
ATOM 520 C C . PRO A 1 70 ? 7.640 4.479 1.471 1.00 89.75 70 PRO A C 1
ATOM 522 O O . PRO A 1 70 ? 7.648 3.305 1.121 1.00 89.75 70 PRO A O 1
ATOM 525 N N . THR A 1 71 ? 8.283 5.418 0.782 1.00 90.00 71 THR A N 1
ATOM 526 C CA . THR A 1 71 ? 9.107 5.063 -0.380 1.00 90.00 71 THR A CA 1
ATOM 527 C C . THR A 1 71 ? 10.211 4.093 0.042 1.00 90.00 71 THR A C 1
ATOM 529 O O . THR A 1 71 ? 10.987 4.398 0.947 1.00 90.00 71 THR A O 1
ATOM 532 N N . ILE A 1 72 ? 10.252 2.927 -0.600 1.00 86.19 72 ILE A N 1
ATOM 533 C CA . ILE A 1 72 ? 11.307 1.925 -0.453 1.00 86.19 72 ILE A CA 1
ATOM 534 C C . ILE A 1 72 ? 12.069 1.882 -1.770 1.00 86.19 72 ILE A C 1
ATOM 536 O O . ILE A 1 72 ? 11.470 1.617 -2.814 1.00 86.19 72 ILE A O 1
ATOM 540 N N . ASP A 1 73 ? 13.372 2.124 -1.710 1.00 84.62 73 ASP A N 1
ATOM 541 C CA . ASP A 1 73 ? 14.268 1.983 -2.853 1.00 84.62 73 ASP A CA 1
ATOM 542 C C . ASP A 1 73 ? 14.832 0.556 -2.894 1.00 84.62 73 ASP A C 1
ATOM 544 O O . ASP A 1 73 ? 15.373 0.061 -1.903 1.00 84.62 73 ASP A O 1
ATOM 548 N N . ILE A 1 74 ? 14.688 -0.113 -4.037 1.00 75.75 74 ILE A N 1
ATOM 549 C CA . ILE A 1 74 ? 15.129 -1.491 -4.292 1.00 75.75 74 ILE A CA 1
ATOM 550 C C . ILE A 1 74 ? 15.876 -1.474 -5.622 1.00 75.75 74 ILE A C 1
ATOM 552 O O . ILE A 1 74 ? 15.248 -1.287 -6.657 1.00 75.75 74 ILE A O 1
ATOM 556 N N . GLU A 1 75 ? 17.206 -1.586 -5.576 1.00 72.12 75 GLU A N 1
ATOM 557 C CA . GLU A 1 75 ? 18.127 -1.708 -6.726 1.00 72.12 75 GLU A CA 1
ATOM 558 C C . GLU A 1 75 ? 17.628 -1.092 -8.056 1.00 72.12 75 GLU A C 1
ATOM 560 O O . GLU A 1 75 ? 17.367 -1.773 -9.040 1.00 72.12 75 GLU A O 1
ATOM 565 N N . GLY A 1 76 ? 17.483 0.241 -8.094 1.00 69.75 76 GLY A N 1
ATOM 566 C CA . GLY A 1 76 ? 17.082 0.978 -9.310 1.00 69.75 76 GLY A CA 1
ATOM 567 C C . GLY A 1 76 ? 15.570 1.148 -9.512 1.00 69.75 76 GLY A C 1
ATOM 568 O O . GLY A 1 76 ? 15.142 1.747 -10.498 1.00 69.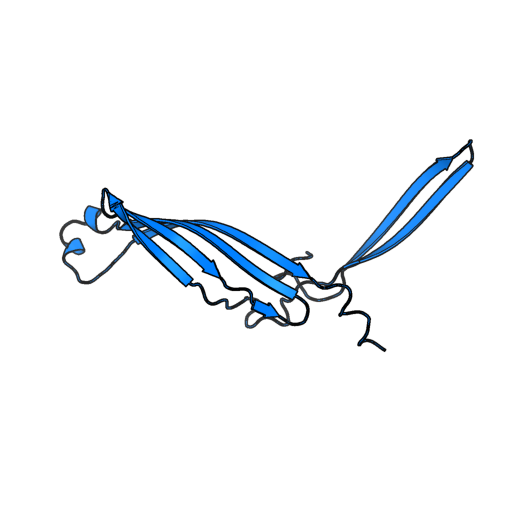75 76 GLY A O 1
ATOM 569 N N . SER A 1 77 ? 14.766 0.681 -8.560 1.00 75.81 77 SER A N 1
ATOM 570 C CA . SER A 1 77 ? 13.310 0.822 -8.523 1.00 75.81 77 SER A CA 1
ATOM 571 C C . SER A 1 77 ? 12.864 1.482 -7.221 1.00 75.81 77 SER A C 1
ATOM 573 O O . SER A 1 77 ? 13.464 1.258 -6.171 1.00 75.81 77 SER A O 1
ATOM 575 N N . SER A 1 78 ? 11.781 2.257 -7.259 1.00 84.56 78 SER A N 1
ATOM 576 C CA . SER A 1 78 ? 11.139 2.790 -6.052 1.00 84.56 78 SER A CA 1
ATOM 577 C C . SER A 1 78 ? 9.705 2.285 -5.925 1.00 84.56 78 SER A C 1
ATOM 579 O O . SER A 1 78 ? 8.950 2.249 -6.901 1.00 84.56 78 SER A O 1
ATOM 581 N N . PHE A 1 79 ? 9.324 1.876 -4.715 1.00 86.50 79 PHE A N 1
ATOM 582 C CA . PHE A 1 79 ? 7.986 1.394 -4.385 1.00 86.50 79 PHE A CA 1
ATOM 583 C C . PHE A 1 79 ? 7.340 2.276 -3.317 1.00 86.50 79 PHE A C 1
ATOM 585 O O . PHE A 1 79 ? 7.936 2.545 -2.277 1.00 86.50 79 PHE A O 1
ATOM 592 N N . LYS A 1 80 ? 6.088 2.682 -3.542 1.00 91.19 80 LYS A N 1
ATOM 593 C CA . LYS A 1 80 ? 5.249 3.364 -2.545 1.00 91.19 80 LYS A CA 1
ATOM 594 C C . LYS A 1 80 ? 3.806 2.885 -2.644 1.00 91.19 80 LYS A C 1
ATOM 596 O O . LYS A 1 80 ? 3.324 2.531 -3.723 1.00 91.19 80 LYS A O 1
ATOM 601 N N . LEU A 1 81 ? 3.084 2.926 -1.529 1.00 93.12 81 LEU A N 1
ATOM 602 C CA . LEU A 1 81 ? 1.665 2.571 -1.485 1.00 93.12 81 LEU A CA 1
ATOM 603 C C . LEU A 1 81 ? 0.906 3.570 -0.623 1.00 93.12 81 LEU A C 1
ATOM 605 O O . LEU A 1 81 ? 1.354 3.918 0.463 1.00 93.12 81 LEU A O 1
ATOM 609 N N . PHE A 1 82 ? -0.272 3.983 -1.075 1.00 95.88 82 PHE A N 1
ATOM 610 C CA . PHE A 1 82 ? -1.213 4.763 -0.276 1.00 95.88 82 PHE A CA 1
ATOM 611 C C . PHE A 1 82 ? -2.615 4.177 -0.409 1.00 95.88 82 PHE A C 1
ATOM 613 O O . PHE A 1 82 ? -3.023 3.750 -1.490 1.00 95.88 82 PHE A O 1
ATOM 620 N N . GLY A 1 83 ? -3.374 4.149 0.678 1.00 95.69 83 GLY A N 1
ATOM 621 C CA . GLY A 1 83 ? -4.709 3.583 0.677 1.00 95.69 83 GLY A CA 1
ATOM 622 C C . GLY A 1 83 ? -5.566 4.039 1.841 1.00 95.69 83 GLY A C 1
ATOM 623 O O . GLY A 1 83 ? -5.094 4.598 2.828 1.00 95.69 83 GLY A O 1
ATOM 624 N N . PHE A 1 84 ? -6.850 3.747 1.707 1.00 97.12 84 PHE A N 1
ATOM 625 C CA . PHE A 1 84 ? -7.876 4.003 2.704 1.00 97.12 84 PHE A CA 1
ATOM 626 C C . PHE A 1 84 ? -8.756 2.764 2.850 1.00 97.12 84 PHE A C 1
ATOM 628 O O . PHE A 1 84 ? -8.795 1.899 1.970 1.00 97.12 84 PHE A O 1
ATOM 635 N N . GLY A 1 85 ? -9.470 2.664 3.961 1.00 95.81 85 GLY A N 1
ATOM 636 C CA . GLY A 1 85 ? -10.362 1.544 4.202 1.00 95.81 85 GLY A CA 1
ATOM 637 C C . GLY A 1 85 ? -11.321 1.760 5.356 1.00 95.81 85 GLY A C 1
ATOM 638 O O . GLY A 1 85 ? -11.298 2.782 6.043 1.00 95.81 85 GLY A O 1
ATOM 639 N N . LEU A 1 86 ? -12.150 0.750 5.555 1.00 96.69 86 LEU A N 1
ATOM 640 C CA . LEU A 1 86 ? -13.086 0.621 6.653 1.00 96.69 86 LEU A CA 1
ATOM 641 C C . LEU A 1 86 ? -12.776 -0.685 7.370 1.00 96.69 86 LEU A C 1
ATOM 643 O O . LEU A 1 86 ? -12.635 -1.733 6.735 1.00 96.69 86 LEU A O 1
ATOM 647 N N . LYS A 1 87 ? -12.660 -0.619 8.688 1.00 95.56 87 LYS A N 1
ATOM 648 C CA . LYS A 1 87 ? -12.455 -1.783 9.545 1.00 95.56 87 LYS A CA 1
ATOM 649 C C . LYS A 1 87 ? -13.639 -1.871 10.486 1.00 95.56 87 LYS A C 1
ATOM 651 O O . LYS A 1 87 ? -13.882 -0.937 11.230 1.00 95.56 87 LYS A O 1
ATOM 656 N N . HIS A 1 88 ? -14.366 -2.972 10.455 1.00 93.94 88 HIS A N 1
ATOM 657 C CA . HIS A 1 88 ? -15.559 -3.163 11.263 1.00 93.94 88 HIS A CA 1
ATOM 658 C C . HIS A 1 88 ? -15.344 -4.309 12.245 1.00 93.94 88 HIS A C 1
ATOM 660 O O . HIS A 1 88 ? -14.961 -5.410 11.835 1.00 93.94 88 HIS A O 1
ATOM 666 N N . ASN A 1 89 ? -15.565 -4.058 13.535 1.00 91.19 89 ASN A N 1
ATOM 667 C CA . ASN A 1 89 ? -15.521 -5.108 14.544 1.00 91.19 89 ASN A CA 1
ATOM 668 C C . ASN A 1 89 ? -16.777 -5.981 14.427 1.00 91.19 89 ASN A C 1
ATOM 670 O O . ASN A 1 89 ? -17.897 -5.508 14.608 1.00 91.19 89 ASN A O 1
ATOM 674 N N . ILE A 1 90 ? -16.591 -7.265 14.121 1.00 89.94 90 ILE A N 1
ATOM 675 C CA . ILE A 1 90 ? -17.709 -8.203 13.967 1.00 89.94 90 ILE A CA 1
ATOM 676 C C . ILE A 1 90 ? -18.059 -8.919 15.273 1.00 89.94 90 ILE A C 1
ATOM 678 O O . ILE A 1 90 ? -19.068 -9.619 15.323 1.00 89.94 90 ILE A O 1
ATOM 682 N N . MET A 1 91 ? -17.266 -8.748 16.337 1.00 85.44 91 MET A N 1
ATOM 683 C CA . MET A 1 91 ? -17.514 -9.418 17.619 1.00 85.44 91 MET A CA 1
ATOM 684 C C . MET A 1 91 ? -18.837 -9.021 18.272 1.00 85.44 91 MET A C 1
ATOM 686 O O . MET A 1 91 ? -19.454 -9.873 18.913 1.00 85.44 91 MET A O 1
ATOM 690 N N . GLN A 1 92 ? -19.346 -7.820 17.982 1.00 77.81 92 GLN A N 1
ATOM 691 C CA . GLN A 1 92 ? -20.667 -7.363 18.425 1.00 77.81 92 GLN A CA 1
ATOM 692 C C . GLN A 1 92 ? -21.818 -8.306 18.020 1.00 77.81 92 GLN A C 1
ATOM 694 O O . GLN A 1 92 ? -22.845 -8.362 18.694 1.00 77.81 92 GLN A O 1
ATOM 699 N N . TYR A 1 93 ? -21.655 -9.096 16.951 1.00 83.69 93 TYR A N 1
ATOM 700 C CA . TYR A 1 93 ? -22.675 -10.039 16.480 1.00 83.69 93 TYR A CA 1
ATOM 701 C C . TYR A 1 93 ? -22.612 -11.415 17.163 1.00 83.69 93 TYR A C 1
ATOM 703 O O . TYR A 1 93 ? -23.533 -12.216 17.006 1.00 83.69 93 TYR A O 1
ATOM 711 N N . PHE A 1 94 ? -21.559 -11.705 17.937 1.00 83.88 94 PHE A N 1
ATOM 712 C CA . PHE A 1 94 ? -21.312 -13.023 18.540 1.00 83.88 94 PHE A CA 1
ATOM 713 C C . PHE A 1 94 ? -21.652 -13.102 20.043 1.00 83.88 94 PHE A C 1
ATOM 715 O O . PHE A 1 94 ? -21.280 -14.062 20.724 1.00 83.88 94 PHE A O 1
ATOM 722 N N . GLY A 1 95 ? -22.406 -12.129 20.566 1.00 76.81 95 GLY A N 1
ATOM 723 C CA . GLY A 1 95 ? -23.025 -12.180 21.894 1.00 76.81 95 GLY A CA 1
ATOM 724 C C . GLY A 1 95 ? -22.010 -12.368 23.036 1.00 76.81 95 GLY A C 1
ATOM 725 O O . GLY A 1 95 ? -21.186 -11.488 23.257 1.00 76.81 95 GLY A O 1
ATOM 726 N N . PRO A 1 96 ? -22.038 -13.480 23.802 1.00 73.44 96 PRO A N 1
ATOM 727 C CA . PRO A 1 96 ? -21.141 -13.676 24.948 1.00 73.44 96 PRO A CA 1
ATOM 728 C C . PRO A 1 96 ? -19.649 -13.759 24.582 1.00 73.44 96 PRO A C 1
ATOM 730 O O . PRO A 1 96 ? -18.813 -13.570 25.464 1.00 73.44 96 PRO A O 1
ATOM 733 N N . LEU A 1 97 ? -19.308 -14.004 23.309 1.00 71.31 97 LEU A N 1
ATOM 734 C CA . LEU A 1 97 ? -17.923 -13.989 22.818 1.00 71.31 97 LEU A CA 1
ATOM 735 C C . LEU A 1 97 ? -17.320 -12.575 22.783 1.00 71.31 97 LEU A C 1
ATOM 737 O O . LEU A 1 97 ? -16.101 -12.453 22.845 1.00 71.31 97 LEU A O 1
ATOM 741 N N . ASP A 1 98 ? -18.147 -11.525 22.774 1.00 66.00 98 ASP A N 1
ATOM 742 C CA . ASP A 1 98 ? -17.716 -10.120 22.848 1.00 66.00 98 ASP A CA 1
ATOM 743 C C . ASP A 1 98 ? -17.049 -9.765 24.195 1.00 66.00 98 ASP A C 1
ATOM 745 O O . ASP A 1 98 ? -16.303 -8.800 24.313 1.00 66.00 98 ASP A O 1
ATOM 749 N N . LYS A 1 99 ? -17.266 -10.587 25.235 1.00 71.62 99 LYS A N 1
ATOM 750 C CA . LYS A 1 99 ? -16.654 -10.416 26.567 1.00 71.62 99 LYS A CA 1
ATOM 751 C C . LYS A 1 99 ? -15.283 -11.079 26.704 1.00 71.62 99 LYS A C 1
ATOM 753 O O . LYS A 1 99 ? -14.664 -10.983 27.766 1.00 71.62 99 LYS A O 1
ATOM 758 N N . LEU A 1 100 ? -14.826 -11.796 25.678 1.00 79.62 100 LEU A N 1
ATOM 759 C CA . LEU A 1 100 ? -13.477 -12.348 25.647 1.00 79.62 100 LEU A CA 1
ATOM 760 C C . LEU A 1 100 ? -12.487 -11.255 25.219 1.00 79.62 100 LEU A C 1
ATOM 762 O O . LEU A 1 100 ? -12.845 -10.400 24.416 1.00 79.62 100 LEU A O 1
ATOM 766 N N . PRO A 1 101 ? -11.220 -11.302 25.669 1.00 78.56 101 PRO A N 1
ATOM 767 C CA . PRO A 1 101 ? -10.167 -10.378 25.232 1.00 78.56 101 PRO A CA 1
ATOM 768 C C . PRO A 1 101 ? -9.687 -10.664 23.792 1.00 78.56 101 PRO A C 1
ATOM 770 O O . PRO A 1 101 ? -8.506 -10.536 23.477 1.00 78.56 101 PRO A O 1
ATOM 773 N N . LEU A 1 102 ? -10.591 -11.110 22.921 1.00 80.94 102 LEU A N 1
ATOM 774 C CA . LEU A 1 102 ? -10.360 -11.348 21.504 1.00 80.94 102 LEU A CA 1
ATOM 775 C C . LEU A 1 102 ? -10.807 -10.098 20.725 1.00 80.94 102 LEU A C 1
ATOM 777 O O . LEU A 1 102 ? -11.703 -9.389 21.168 1.00 80.94 102 LEU A O 1
ATOM 781 N N . ASN A 1 103 ? -10.188 -9.808 19.578 1.00 81.50 103 ASN A N 1
ATOM 782 C CA . ASN A 1 103 ? -10.652 -8.768 18.657 1.00 81.50 103 ASN A CA 1
ATOM 783 C C . ASN A 1 103 ? -10.673 -9.337 17.235 1.00 81.50 103 ASN A C 1
ATOM 785 O O . ASN A 1 103 ? -9.619 -9.612 16.659 1.00 81.50 103 ASN A O 1
ATOM 789 N N . VAL A 1 104 ? -11.870 -9.546 16.687 1.00 89.06 104 VAL A N 1
ATOM 790 C CA . VAL A 1 104 ? -12.069 -10.024 15.316 1.00 89.06 104 VAL A CA 1
ATOM 791 C C . VAL A 1 104 ? -12.742 -8.923 14.519 1.00 89.06 104 VAL A C 1
ATOM 793 O O . VAL A 1 104 ? -13.874 -8.532 14.796 1.00 89.06 104 VAL A O 1
ATOM 796 N N . SER A 1 105 ?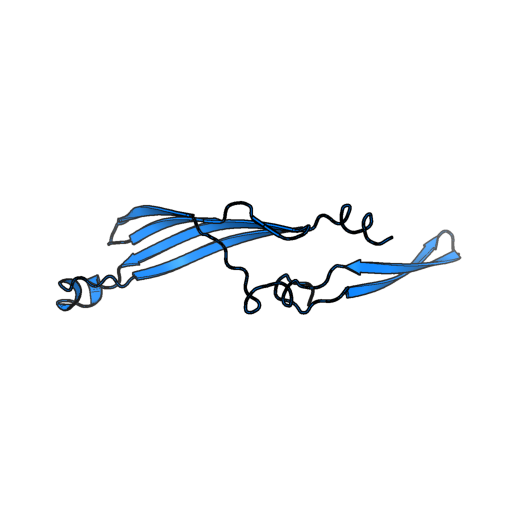 -12.049 -8.436 13.497 1.00 91.94 105 SER A N 1
ATOM 797 C CA . SER A 1 105 ? -12.553 -7.383 12.624 1.00 91.94 105 SER A CA 1
ATOM 798 C C . SER A 1 105 ? -12.412 -7.761 11.156 1.00 91.94 105 SER A C 1
ATOM 800 O O . SER A 1 105 ? -11.523 -8.518 10.765 1.00 91.94 105 SER A O 1
ATOM 802 N N . VAL A 1 106 ? -13.316 -7.225 10.340 1.00 94.31 106 VAL A N 1
ATOM 803 C CA . VAL A 1 106 ? -13.267 -7.310 8.880 1.00 94.31 106 VAL A CA 1
ATOM 804 C C . VAL A 1 106 ? -12.762 -5.979 8.348 1.00 94.31 106 VAL A C 1
ATOM 806 O O . VAL A 1 106 ? -13.242 -4.925 8.760 1.00 94.31 106 VAL A O 1
ATOM 809 N N . LEU A 1 107 ? -11.802 -6.021 7.427 1.00 94.81 107 LEU A N 1
ATOM 810 C CA . LEU A 1 107 ? -11.218 -4.837 6.807 1.00 94.81 107 LEU A CA 1
ATOM 811 C C . LEU A 1 107 ? -11.480 -4.846 5.301 1.00 94.81 107 LEU A C 1
ATOM 813 O O . LEU A 1 107 ? -11.038 -5.744 4.589 1.00 94.81 107 LEU A O 1
ATOM 817 N N . ALA A 1 108 ? -12.163 -3.812 4.822 1.00 96.19 108 ALA A N 1
ATOM 818 C CA . ALA A 1 108 ? -12.318 -3.509 3.407 1.00 96.19 108 ALA A CA 1
ATOM 819 C C . ALA A 1 108 ? -11.442 -2.295 3.080 1.00 96.19 108 ALA A C 1
ATOM 821 O O . ALA A 1 108 ? -11.640 -1.222 3.644 1.00 96.19 108 ALA A O 1
ATOM 822 N N . ALA A 1 109 ? -10.457 -2.445 2.194 1.00 95.50 109 ALA A N 1
ATOM 823 C CA . ALA A 1 109 ? -9.528 -1.364 1.871 1.00 95.50 109 ALA A CA 1
ATOM 824 C C . ALA A 1 109 ? -9.203 -1.297 0.381 1.00 95.50 109 ALA A C 1
ATOM 826 O O . ALA A 1 109 ? -9.042 -2.317 -0.285 1.00 95.50 109 ALA A O 1
ATOM 827 N N . MET A 1 110 ? -9.037 -0.069 -0.102 1.00 95.88 110 MET A N 1
ATOM 828 C CA . MET A 1 110 ? -8.569 0.258 -1.444 1.00 95.88 110 MET A CA 1
ATOM 829 C C . MET A 1 110 ? -7.172 0.857 -1.336 1.00 95.88 110 MET A C 1
ATOM 831 O O . MET A 1 110 ? -6.873 1.639 -0.430 1.00 95.88 110 MET A O 1
ATOM 835 N N . SER A 1 111 ? -6.263 0.464 -2.221 1.00 94.25 111 SER A N 1
ATOM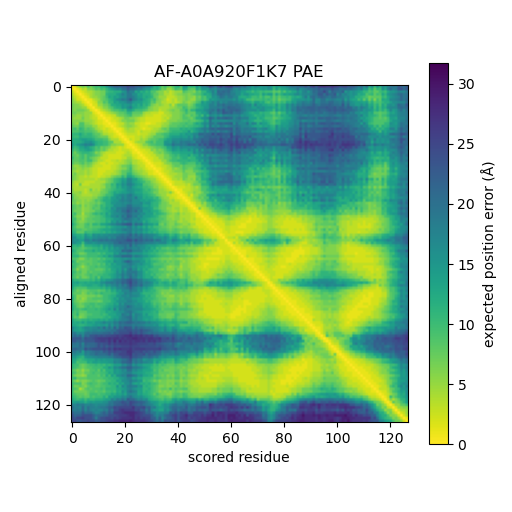 836 C CA . SER A 1 111 ? -4.879 0.940 -2.182 1.00 94.25 111 SER A CA 1
ATOM 837 C C . SER A 1 111 ? -4.341 1.154 -3.585 1.00 94.25 111 SER A C 1
ATOM 839 O O . SER A 1 111 ? -4.573 0.347 -4.480 1.00 94.25 111 SER A O 1
ATOM 841 N N . LYS A 1 112 ? -3.617 2.256 -3.757 1.00 93.06 112 LYS A N 1
ATOM 842 C CA . LYS A 1 112 ? -2.876 2.587 -4.963 1.00 93.06 112 LYS A CA 1
ATOM 843 C C . LYS A 1 112 ? -1.402 2.324 -4.692 1.00 93.06 112 LYS A C 1
ATOM 845 O O . LYS A 1 112 ? -0.811 2.955 -3.816 1.00 93.06 112 LYS A O 1
ATOM 850 N N . ALA A 1 113 ? -0.838 1.384 -5.439 1.00 89.50 113 ALA A N 1
ATOM 851 C CA . ALA A 1 113 ? 0.593 1.129 -5.466 1.00 89.50 113 ALA A CA 1
ATOM 852 C C . ALA A 1 113 ? 1.213 1.879 -6.649 1.00 89.50 113 ALA A C 1
ATOM 854 O O . ALA A 1 113 ? 0.629 1.934 -7.735 1.00 89.50 113 ALA A O 1
ATOM 855 N N . SER A 1 114 ? 2.382 2.466 -6.431 1.00 87.62 114 SER A N 1
ATOM 856 C CA . SER A 1 114 ? 3.178 3.111 -7.468 1.00 87.62 114 SER A CA 1
ATOM 857 C C . SER A 1 114 ? 4.579 2.532 -7.442 1.00 87.62 114 SER A C 1
ATOM 859 O O . SER A 1 114 ? 5.181 2.388 -6.378 1.00 87.62 114 SER A O 1
ATOM 861 N N . LEU A 1 115 ? 5.053 2.200 -8.634 1.00 80.06 115 LEU A N 1
ATOM 862 C CA . LEU A 1 115 ? 6.351 1.614 -8.880 1.00 80.06 115 LEU A CA 1
ATOM 863 C C . LEU A 1 115 ? 6.999 2.392 -10.016 1.00 80.06 115 LEU A C 1
ATOM 865 O O . LEU A 1 115 ? 6.393 2.551 -11.077 1.00 80.06 115 LEU A O 1
ATOM 869 N N . GLU A 1 116 ? 8.203 2.880 -9.778 1.00 83.25 116 GLU A N 1
ATOM 870 C CA . GLU A 1 116 ? 8.946 3.681 -10.742 1.00 83.25 116 GLU A CA 1
ATOM 871 C C . GLU A 1 116 ? 10.312 3.014 -10.954 1.00 83.25 116 GLU A C 1
ATOM 873 O O . GLU A 1 116 ? 11.024 2.764 -9.983 1.00 83.25 116 GLU A O 1
ATOM 878 N N . TYR A 1 117 ? 10.647 2.697 -12.210 1.00 73.69 117 TYR A N 1
ATOM 879 C CA . TYR A 1 117 ? 11.949 2.156 -12.615 1.00 73.69 117 TYR A CA 1
ATOM 880 C C . TYR A 1 117 ? 12.808 3.283 -13.185 1.00 73.69 117 TYR A C 1
ATOM 882 O O . TYR A 1 117 ? 12.381 3.970 -14.118 1.00 73.69 117 TYR A O 1
ATOM 890 N N . ASP A 1 118 ? 14.025 3.449 -12.671 1.00 72.25 118 ASP A N 1
ATOM 891 C CA . ASP A 1 118 ? 14.994 4.372 -13.259 1.00 72.25 118 ASP A CA 1
ATOM 892 C C . ASP A 1 118 ? 15.784 3.665 -14.368 1.00 72.25 118 ASP A C 1
ATOM 894 O O . ASP A 1 118 ? 16.777 2.973 -14.134 1.00 72.25 118 ASP A O 1
ATOM 898 N N . LEU A 1 119 ? 15.323 3.845 -15.607 1.00 66.38 119 LEU A N 1
ATOM 899 C CA . LEU A 1 119 ? 15.946 3.246 -16.787 1.00 66.38 119 LEU A CA 1
ATOM 900 C C . LEU A 1 119 ? 17.311 3.865 -17.124 1.00 66.38 119 LEU A C 1
ATOM 902 O O . LEU A 1 119 ? 18.069 3.253 -17.868 1.00 66.38 119 LEU A O 1
ATOM 906 N N . PHE A 1 120 ? 17.658 5.049 -16.608 1.00 59.41 120 PHE A N 1
ATOM 907 C CA . PHE A 1 120 ? 18.894 5.744 -16.992 1.00 59.41 120 PHE A CA 1
ATOM 908 C C . PHE A 1 120 ? 20.113 5.248 -16.201 1.00 59.41 120 PHE A C 1
ATOM 910 O O . PHE A 1 120 ? 21.241 5.268 -16.695 1.00 59.41 120 PHE A O 1
ATOM 917 N N . ARG A 1 121 ? 19.892 4.751 -14.979 1.00 49.75 121 ARG A N 1
ATOM 918 C CA . ARG A 1 121 ? 20.950 4.266 -14.081 1.00 49.75 121 ARG A CA 1
ATOM 919 C C . ARG A 1 121 ? 21.425 2.839 -14.394 1.00 49.75 121 ARG A C 1
ATOM 921 O O . ARG A 1 121 ? 22.555 2.495 -14.058 1.00 49.75 121 ARG A O 1
ATOM 928 N N . LEU A 1 122 ? 20.594 2.031 -15.056 1.00 50.38 122 LEU A N 1
ATOM 929 C CA . LEU A 1 122 ? 20.869 0.622 -15.383 1.00 50.38 122 LEU A CA 1
ATOM 930 C C . LEU A 1 122 ? 21.848 0.423 -16.555 1.00 50.38 122 LEU A C 1
ATOM 932 O O . LEU A 1 122 ? 22.530 -0.595 -16.606 1.00 50.38 122 LEU A O 1
ATOM 936 N N . TYR A 1 123 ? 21.965 1.389 -17.472 1.00 53.34 123 TYR A N 1
ATOM 937 C CA . TYR A 1 123 ? 22.837 1.254 -18.648 1.00 53.34 123 TYR A CA 1
ATOM 938 C C . TYR A 1 123 ? 24.313 1.595 -18.386 1.00 53.34 123 TYR A C 1
ATOM 940 O O . TYR A 1 123 ? 25.171 1.116 -19.114 1.00 53.34 123 TYR A O 1
ATOM 948 N N . PHE A 1 124 ? 24.640 2.385 -17.356 1.00 47.34 124 PHE A N 1
ATOM 949 C CA . PHE A 1 124 ? 25.992 2.954 -17.201 1.00 47.34 124 PHE A CA 1
ATOM 950 C C . PHE A 1 124 ? 26.975 2.095 -16.377 1.00 47.34 124 PHE A C 1
ATOM 952 O O . PHE A 1 124 ? 28.151 2.428 -16.298 1.00 47.34 124 PHE A O 1
ATOM 959 N N . TRP A 1 125 ? 26.514 1.007 -15.749 1.00 45.25 125 TRP A N 1
ATOM 960 C CA . TRP A 1 125 ? 27.356 0.090 -14.954 1.00 45.25 125 TRP A CA 1
ATOM 961 C C . TRP A 1 125 ? 27.531 -1.298 -15.586 1.00 45.25 125 TRP A C 1
ATOM 963 O O . TRP A 1 125 ? 28.147 -2.173 -14.979 1.00 45.25 125 TRP A O 1
ATOM 973 N N . ARG A 1 126 ? 26.999 -1.511 -16.796 1.00 41.75 126 ARG A N 1
ATOM 974 C CA . ARG A 1 126 ? 27.146 -2.760 -17.556 1.00 41.75 126 ARG A CA 1
ATOM 975 C C . ARG A 1 126 ? 28.090 -2.559 -18.749 1.00 41.75 126 ARG A C 1
ATOM 977 O O . ARG A 1 126 ? 27.730 -2.893 -19.871 1.00 41.75 126 ARG A O 1
ATOM 984 N N . GLU A 1 127 ? 29.272 -2.006 -18.480 1.00 38.66 127 GLU A N 1
ATOM 985 C CA . GLU A 1 127 ? 30.454 -1.987 -19.362 1.00 38.66 127 GLU A CA 1
ATOM 986 C C . GLU A 1 127 ? 31.709 -2.341 -18.558 1.00 38.66 127 GLU A C 1
ATOM 988 O O . GLU A 1 127 ? 31.861 -1.809 -17.433 1.00 38.66 127 GLU A O 1
#

Nearest PDB structures (foldseek):
  3g7g-assembly2_F  TM=4.186E-01  e=2.379E+00  Clostridium acetobutylicum ATCC 824

Solvent-accessible surface area (backbone atoms only — not comparable to full-atom values): 7606 Å² total; per-residue (Å²): 102,87,37,66,72,16,61,60,56,74,44,74,48,76,49,74,53,73,48,73,61,95,86,41,81,44,79,46,73,52,75,46,81,38,74,37,10,46,23,83,81,28,69,93,48,41,84,91,69,72,72,51,72,53,70,47,84,53,75,86,60,23,27,46,32,41,37,33,28,66,81,44,80,51,98,61,31,39,38,34,33,46,32,42,34,43,37,34,51,53,37,80,79,54,59,78,62,52,77,44,102,70,86,56,65,50,76,53,71,53,73,52,76,49,76,49,73,50,73,77,70,66,65,76,74,77,121

Radius of gyration: 23.96 Å; Cα contacts (8 Å, |Δi|>4): 222; chains: 1; bounding box: 54×26×79 Å

Sequence (127 aa):
MPTVFGEGGDQELNFAFSESVSGYEIDYAGKLSFPGGLKDELPFGTLPAPIIQASVGAVFDTDVLVRFVPTIDIEGSSFKLFGFGLKHNIMQYFGPLDKLPLNVSVLAAMSKASLEYDLFRLYFWRE